Protein AF-A0A158PSV0-F1 (afdb_monomer_lite)

Sequence (175 aa):
MRLFIMTIGEFTIFYRSLNTCEERMMQMIGKFLFTIFELFISIMQFNLLIAMMTRTYETISRTSTEWKRQWAQVILFLELSLKPKERLIAMLKYSRPIGTDKTKRSFVVARKNTSETMSQTEKQLLEQQERDLREEKRALLKRRLKDFAHTPDGRRPMTSYLSTPSRNINGEKNE

pLDDT: mean 74.97, std 15.74, range [34.25, 95.81]

Structure (mmCIF, N/CA/C/O backbone):
data_AF-A0A158PSV0-F1
#
_entry.id   AF-A0A158PSV0-F1
#
loop_
_atom_site.group_PDB
_atom_site.id
_atom_site.type_symbol
_atom_site.label_atom_id
_atom_site.label_alt_id
_atom_site.label_comp_id
_atom_site.label_asym_id
_atom_site.label_entity_id
_atom_site.label_seq_id
_atom_site.pdbx_PDB_ins_code
_atom_site.Cartn_x
_atom_site.Cartn_y
_atom_site.Cartn_z
_atom_site.occupancy
_atom_site.B_iso_or_equiv
_atom_site.auth_seq_id
_atom_site.auth_comp_id
_atom_site.auth_asym_id
_atom_site.auth_atom_id
_atom_site.pdbx_PDB_model_num
ATOM 1 N N . MET A 1 1 ? 6.761 10.137 -32.213 1.00 56.47 1 MET A N 1
ATOM 2 C CA . MET A 1 1 ? 5.989 8.881 -32.361 1.00 56.47 1 MET A CA 1
ATOM 3 C C . MET A 1 1 ? 6.796 7.726 -32.947 1.00 56.47 1 MET A C 1
ATOM 5 O O . MET A 1 1 ? 6.820 6.680 -32.317 1.00 56.47 1 MET A O 1
ATOM 9 N N . ARG A 1 2 ? 7.499 7.882 -34.085 1.00 62.81 2 ARG A N 1
ATOM 10 C CA . ARG A 1 2 ? 8.260 6.769 -34.699 1.00 62.81 2 ARG A CA 1
ATOM 11 C C . ARG A 1 2 ? 9.357 6.173 -33.807 1.00 62.81 2 ARG A C 1
ATOM 13 O O . ARG A 1 2 ? 9.476 4.961 -33.768 1.00 62.81 2 ARG A O 1
ATOM 20 N N . LEU A 1 3 ? 10.087 6.998 -33.050 1.00 66.06 3 LEU A N 1
ATOM 21 C CA . LEU A 1 3 ? 11.134 6.517 -32.135 1.00 66.06 3 LEU A CA 1
ATOM 22 C C . LEU A 1 3 ? 10.576 5.642 -31.004 1.00 66.06 3 LEU A C 1
ATOM 24 O O . LEU A 1 3 ? 11.133 4.595 -30.731 1.00 66.06 3 LEU A O 1
ATOM 28 N N . PHE A 1 4 ? 9.439 6.019 -30.417 1.00 69.00 4 PHE A N 1
ATOM 29 C CA . PHE A 1 4 ? 8.796 5.250 -29.345 1.00 69.00 4 PHE A CA 1
ATOM 30 C C . PHE A 1 4 ? 8.273 3.884 -29.825 1.00 69.00 4 PHE A C 1
ATOM 32 O O . PHE A 1 4 ? 8.429 2.873 -29.149 1.00 69.00 4 PHE A O 1
ATOM 39 N N . ILE A 1 5 ? 7.682 3.850 -31.023 1.00 69.50 5 ILE A N 1
ATOM 40 C CA . ILE A 1 5 ? 7.196 2.614 -31.659 1.00 69.50 5 ILE A CA 1
ATOM 41 C C . ILE A 1 5 ? 8.376 1.719 -32.067 1.00 69.50 5 ILE A C 1
ATOM 43 O O . ILE A 1 5 ? 8.343 0.510 -31.847 1.00 69.50 5 ILE A O 1
ATOM 47 N N . MET A 1 6 ? 9.453 2.321 -32.585 1.00 69.81 6 MET A N 1
ATOM 48 C CA . MET A 1 6 ? 10.710 1.625 -32.854 1.00 69.81 6 MET A CA 1
ATOM 49 C C . MET A 1 6 ? 11.282 1.013 -31.572 1.00 69.81 6 MET A C 1
ATOM 51 O O . MET A 1 6 ? 11.774 -0.108 -31.633 1.00 69.81 6 MET A O 1
ATOM 55 N N . THR A 1 7 ? 11.127 1.689 -30.423 1.00 71.56 7 THR A N 1
ATOM 56 C CA . THR A 1 7 ? 11.669 1.225 -29.142 1.00 71.56 7 THR A CA 1
ATOM 57 C C . THR A 1 7 ? 10.886 0.126 -28.412 1.00 71.56 7 THR A C 1
ATOM 59 O O . THR A 1 7 ? 11.319 -0.332 -27.362 1.00 71.56 7 THR A O 1
ATOM 62 N N . ILE A 1 8 ? 9.707 -0.276 -28.897 1.00 71.31 8 ILE A N 1
ATOM 63 C CA . ILE A 1 8 ? 8.800 -1.177 -28.151 1.00 71.31 8 ILE A CA 1
ATOM 64 C C . ILE A 1 8 ? 8.554 -2.515 -28.866 1.00 71.31 8 ILE A C 1
ATOM 66 O O . ILE A 1 8 ? 8.125 -3.471 -28.224 1.00 71.31 8 ILE A O 1
ATOM 70 N N . GLY A 1 9 ? 8.871 -2.640 -30.160 1.00 64.62 9 GLY A N 1
ATOM 71 C CA . GLY A 1 9 ? 8.639 -3.910 -30.869 1.00 64.62 9 GLY A CA 1
ATOM 72 C C . GLY A 1 9 ? 9.215 -4.058 -32.279 1.00 64.62 9 GLY A C 1
ATOM 73 O O . GLY A 1 9 ? 9.324 -5.179 -32.760 1.00 64.62 9 GLY A O 1
ATOM 74 N N . GLU A 1 10 ? 9.646 -2.975 -32.933 1.00 70.69 10 GLU A N 1
ATOM 75 C CA . GLU A 1 10 ? 10.093 -2.992 -34.344 1.00 70.69 10 GLU A CA 1
ATOM 76 C C . GLU A 1 10 ? 11.628 -2.971 -34.513 1.00 70.69 10 GLU A C 1
ATOM 78 O O . GLU A 1 10 ? 12.168 -2.747 -35.601 1.00 70.69 10 GLU A O 1
ATOM 83 N N . PHE A 1 11 ? 12.375 -3.218 -33.436 1.00 65.88 11 PHE A N 1
ATOM 84 C CA . PHE A 1 11 ? 13.838 -3.157 -33.440 1.00 65.88 11 PHE A CA 1
ATOM 85 C C . PHE A 1 11 ? 14.501 -4.170 -34.371 1.00 65.88 11 PHE A C 1
ATOM 87 O O . PHE A 1 11 ? 15.505 -3.867 -35.015 1.00 65.88 11 PHE A O 1
ATOM 94 N N . THR A 1 12 ? 13.942 -5.376 -34.467 1.00 66.31 12 THR A N 1
ATOM 95 C CA . THR A 1 12 ? 14.504 -6.447 -35.298 1.00 66.31 12 THR A CA 1
ATOM 96 C C . THR A 1 12 ? 14.428 -6.107 -36.786 1.00 66.31 12 THR A C 1
ATOM 98 O O . THR A 1 12 ? 15.314 -6.489 -37.547 1.00 66.31 12 THR A O 1
ATOM 101 N N . ILE A 1 13 ? 13.404 -5.361 -37.206 1.00 69.81 13 ILE A N 1
ATOM 102 C CA . ILE A 1 13 ? 13.206 -4.959 -38.601 1.00 69.81 13 ILE A CA 1
ATOM 103 C C . ILE A 1 13 ? 14.147 -3.807 -38.962 1.00 69.81 13 ILE A C 1
ATOM 105 O O . ILE A 1 13 ? 14.813 -3.871 -39.992 1.00 69.81 13 ILE A O 1
ATOM 109 N N . PHE A 1 14 ? 14.312 -2.818 -38.079 1.00 69.81 14 PHE A N 1
ATOM 110 C CA . PHE A 1 14 ? 15.291 -1.746 -38.283 1.00 69.81 14 PHE A CA 1
ATOM 111 C C . PHE A 1 14 ? 16.737 -2.265 -38.275 1.00 69.81 14 PHE A C 1
ATOM 113 O O . PHE A 1 14 ? 17.534 -1.886 -39.132 1.00 69.81 14 PHE A O 1
ATOM 120 N N . TYR A 1 15 ? 17.064 -3.197 -37.373 1.00 70.12 15 TYR A N 1
ATOM 121 C CA . TYR A 1 15 ? 18.371 -3.856 -37.343 1.00 70.12 15 TYR A CA 1
ATOM 122 C C . TYR A 1 15 ? 18.654 -4.622 -38.639 1.00 70.12 15 TYR A C 1
ATOM 124 O O . TYR A 1 15 ? 19.758 -4.534 -39.170 1.00 70.12 15 TYR A O 1
ATOM 132 N N . ARG A 1 16 ? 17.659 -5.339 -39.182 1.00 70.06 16 ARG A N 1
ATOM 133 C CA . ARG A 1 16 ? 17.782 -6.017 -40.482 1.00 70.06 16 ARG A CA 1
ATOM 134 C C . ARG A 1 16 ? 18.027 -5.016 -41.606 1.00 70.06 16 ARG A C 1
ATOM 136 O O . ARG A 1 16 ? 18.992 -5.200 -42.333 1.00 70.06 16 ARG A O 1
ATOM 143 N N . SER A 1 17 ? 17.254 -3.933 -41.677 1.00 71.06 17 SER A N 1
ATOM 144 C CA . SER A 1 17 ? 17.422 -2.885 -42.693 1.00 71.06 17 SER A CA 1
ATOM 145 C C . SER A 1 17 ? 18.786 -2.187 -42.626 1.00 71.06 17 SER A C 1
ATOM 147 O O . SER A 1 17 ? 19.379 -1.919 -43.664 1.00 71.06 17 SER A O 1
ATOM 149 N N . LEU A 1 18 ? 19.331 -1.948 -41.425 1.00 69.31 18 LEU A N 1
ATOM 150 C CA . LEU A 1 18 ? 20.691 -1.418 -41.245 1.00 69.31 18 LEU A CA 1
ATOM 151 C C . LEU A 1 18 ? 21.785 -2.437 -41.604 1.00 69.31 18 LEU A C 1
ATOM 153 O O . LEU A 1 18 ? 22.883 -2.056 -42.003 1.00 69.31 18 LEU A O 1
ATOM 157 N N . ASN A 1 19 ? 21.501 -3.732 -41.450 1.00 68.19 19 ASN A N 1
ATOM 158 C CA . ASN A 1 19 ? 22.422 -4.826 -41.754 1.00 68.19 19 ASN A CA 1
ATOM 159 C C . ASN A 1 19 ? 22.414 -5.221 -43.245 1.00 68.19 19 ASN A C 1
ATOM 161 O O . ASN A 1 19 ? 23.285 -5.982 -43.657 1.00 68.19 19 ASN A O 1
ATOM 165 N N . THR A 1 20 ? 21.448 -4.729 -44.031 1.00 71.25 20 THR A N 1
ATOM 166 C CA . THR A 1 20 ? 21.346 -4.925 -45.491 1.00 71.25 20 THR A CA 1
ATOM 167 C C . THR A 1 20 ? 22.129 -3.872 -46.291 1.00 71.25 20 THR A C 1
ATOM 169 O O . THR A 1 20 ? 22.319 -4.050 -47.489 1.00 71.25 20 THR A O 1
ATOM 172 N N . CYS A 1 21 ? 22.625 -2.800 -45.660 1.00 63.53 21 CYS A N 1
ATOM 173 C CA . CYS A 1 21 ? 23.495 -1.828 -46.327 1.00 63.53 21 CYS A CA 1
ATOM 174 C C . CYS A 1 21 ? 24.858 -2.450 -46.687 1.00 63.53 21 CYS A C 1
ATOM 176 O O . CYS A 1 21 ? 25.507 -3.069 -45.847 1.00 63.53 21 CYS A O 1
ATOM 178 N N . GLU A 1 22 ? 25.287 -2.248 -47.933 1.00 62.75 22 GLU A N 1
ATOM 179 C CA . GLU A 1 22 ? 26.440 -2.904 -48.572 1.00 62.75 22 GLU A CA 1
ATOM 180 C C . GLU A 1 22 ? 27.807 -2.423 -48.035 1.00 62.75 22 GLU A C 1
ATOM 182 O O . GLU A 1 22 ? 28.789 -3.165 -48.035 1.00 62.75 22 GLU A O 1
ATOM 187 N N . GLU A 1 23 ? 27.863 -1.210 -47.476 1.00 71.06 23 GLU A N 1
ATOM 188 C CA . GLU A 1 23 ? 29.080 -0.621 -46.907 1.00 71.06 23 GLU A CA 1
ATOM 189 C C . GLU A 1 23 ? 29.358 -1.103 -45.471 1.00 71.06 23 GLU A C 1
ATOM 191 O O . GLU A 1 23 ? 28.721 -0.678 -44.497 1.00 71.06 23 GLU A O 1
ATOM 196 N N . ARG A 1 24 ? 30.391 -1.945 -45.315 1.00 70.00 24 ARG A N 1
ATOM 197 C CA . ARG A 1 24 ? 30.806 -2.563 -44.035 1.00 70.00 24 ARG A CA 1
ATOM 198 C C . ARG A 1 24 ? 31.097 -1.537 -42.927 1.00 70.00 24 ARG A C 1
ATOM 200 O O . ARG A 1 24 ? 30.846 -1.811 -41.753 1.00 70.00 24 ARG A O 1
ATOM 207 N N . MET A 1 25 ? 31.589 -0.347 -43.280 1.00 72.25 25 MET A N 1
ATOM 208 C CA . MET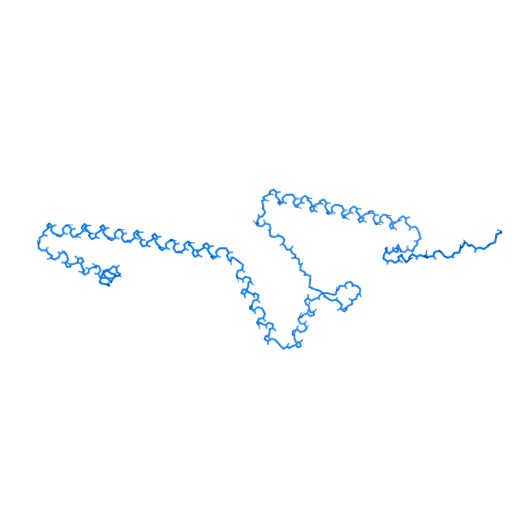 A 1 25 ? 31.880 0.727 -42.317 1.00 72.25 25 MET A CA 1
ATOM 209 C C . MET A 1 25 ? 30.601 1.360 -41.749 1.00 72.25 25 MET A C 1
ATOM 211 O O . MET A 1 25 ? 30.492 1.560 -40.539 1.00 72.25 25 MET A O 1
ATOM 215 N N . MET A 1 26 ? 29.598 1.611 -42.596 1.00 73.00 26 MET A N 1
ATOM 216 C CA . MET A 1 26 ? 28.311 2.187 -42.186 1.00 73.00 26 MET A CA 1
ATOM 217 C C . MET A 1 26 ? 27.520 1.215 -41.300 1.00 73.00 26 MET A C 1
ATOM 219 O O . MET A 1 26 ? 26.922 1.617 -40.301 1.00 73.00 26 MET A O 1
ATOM 223 N N . GLN A 1 27 ? 27.586 -0.078 -41.615 1.00 78.31 27 GLN A N 1
ATOM 224 C CA . GLN A 1 27 ? 26.957 -1.143 -40.839 1.00 78.31 27 GLN A CA 1
ATOM 225 C C . GLN A 1 27 ? 27.526 -1.253 -39.412 1.00 78.31 27 GLN A C 1
ATOM 227 O O . GLN A 1 27 ? 26.766 -1.398 -38.450 1.00 78.31 27 GLN A O 1
ATOM 232 N N . MET A 1 28 ? 28.853 -1.165 -39.244 1.00 79.56 28 MET A N 1
ATOM 233 C CA . MET A 1 28 ? 29.483 -1.212 -37.917 1.00 79.56 28 MET A CA 1
ATOM 234 C C . MET A 1 28 ? 29.125 0.008 -37.061 1.00 79.56 28 MET A C 1
ATOM 236 O O . MET A 1 28 ? 28.778 -0.148 -35.889 1.00 79.56 28 MET A O 1
ATOM 240 N N . ILE A 1 29 ? 29.144 1.206 -37.651 1.00 84.19 29 ILE A N 1
ATOM 241 C CA . ILE A 1 29 ? 28.768 2.449 -36.962 1.00 84.19 29 ILE A CA 1
ATOM 242 C C . ILE A 1 29 ? 27.295 2.402 -36.534 1.00 84.19 29 ILE A C 1
ATOM 244 O O . ILE A 1 29 ? 26.975 2.733 -35.392 1.00 84.19 29 ILE A O 1
ATOM 248 N N . GLY A 1 30 ? 26.403 1.921 -37.408 1.00 80.81 30 GLY A N 1
ATOM 249 C CA . GLY A 1 30 ? 24.980 1.763 -37.100 1.00 80.81 30 GLY A CA 1
ATOM 250 C C . GLY A 1 30 ? 24.726 0.803 -35.936 1.00 80.81 30 GLY A C 1
ATOM 251 O O . GLY A 1 30 ? 23.965 1.129 -35.029 1.00 80.81 30 GLY A O 1
ATOM 252 N N . LYS A 1 31 ? 25.418 -0.344 -35.901 1.00 81.00 31 LYS A N 1
ATOM 253 C CA . LYS A 1 31 ? 25.341 -1.307 -34.786 1.00 81.00 31 LYS A CA 1
ATOM 254 C C . LYS A 1 31 ? 25.806 -0.704 -33.461 1.00 81.00 31 LYS A C 1
ATOM 256 O O . LYS A 1 31 ? 25.165 -0.927 -32.433 1.00 81.00 31 LYS A O 1
ATOM 261 N N . PHE A 1 32 ? 26.893 0.063 -33.482 1.00 85.44 32 PHE A N 1
ATOM 262 C CA . PHE A 1 32 ? 27.435 0.699 -32.284 1.00 85.44 32 PHE A CA 1
ATOM 263 C C . PHE A 1 32 ? 26.499 1.786 -31.738 1.00 85.44 32 PHE A C 1
ATOM 265 O O . PHE A 1 32 ? 26.124 1.741 -30.567 1.00 85.44 32 PHE A O 1
ATOM 272 N N . LEU A 1 33 ? 26.056 2.711 -32.598 1.00 84.62 33 LEU A N 1
ATOM 273 C CA . LEU A 1 33 ? 25.130 3.785 -32.225 1.00 84.62 33 LEU A CA 1
ATOM 274 C C . LEU A 1 33 ? 23.785 3.243 -31.734 1.00 84.62 33 LEU A C 1
ATOM 276 O O . LEU A 1 33 ? 23.222 3.762 -30.774 1.00 84.62 33 LEU A O 1
ATOM 280 N N . PHE A 1 34 ? 23.292 2.174 -32.356 1.00 81.69 34 PHE A N 1
ATOM 281 C CA . PHE A 1 34 ? 22.066 1.513 -31.930 1.00 81.69 34 PHE A CA 1
ATOM 282 C C . PHE A 1 34 ? 22.210 0.878 -30.541 1.00 81.69 34 PHE A C 1
ATOM 284 O O . PHE A 1 34 ? 21.356 1.071 -29.682 1.00 81.69 34 PHE A O 1
ATOM 291 N N . THR A 1 35 ? 23.317 0.174 -30.294 1.00 84.00 35 THR A N 1
ATOM 292 C CA . THR A 1 35 ? 23.561 -0.505 -29.012 1.00 84.00 35 THR A CA 1
ATOM 293 C C . THR A 1 35 ? 23.717 0.490 -27.866 1.00 84.00 35 THR A C 1
ATOM 295 O O . THR A 1 35 ? 23.153 0.290 -26.793 1.00 84.00 35 THR A O 1
ATOM 298 N N . ILE A 1 36 ? 24.455 1.583 -28.086 1.00 89.94 36 ILE A N 1
ATOM 299 C CA . ILE A 1 36 ? 24.646 2.594 -27.045 1.00 89.94 36 ILE A CA 1
ATOM 300 C C . ILE A 1 36 ? 23.342 3.350 -26.769 1.00 89.94 36 ILE A C 1
ATOM 302 O O . ILE A 1 36 ? 22.986 3.538 -25.612 1.00 89.94 36 ILE A O 1
ATOM 306 N N . PHE A 1 37 ? 22.579 3.702 -27.807 1.00 85.44 37 PHE A N 1
ATOM 307 C CA . PHE A 1 37 ? 21.276 4.351 -27.664 1.00 85.44 37 PHE A CA 1
ATOM 308 C C . PHE A 1 37 ? 20.280 3.488 -26.878 1.00 85.44 37 PHE A C 1
ATOM 310 O O . PHE A 1 37 ? 19.640 3.988 -25.953 1.00 85.44 37 PHE A O 1
ATOM 317 N N . GLU A 1 38 ? 20.204 2.192 -27.183 1.00 83.44 38 GLU A N 1
ATOM 318 C CA . GLU A 1 38 ? 19.334 1.246 -26.475 1.00 83.44 38 GLU A CA 1
ATOM 319 C C . GLU A 1 38 ? 19.725 1.093 -24.996 1.00 83.44 38 GLU A C 1
ATOM 321 O O . GLU A 1 38 ? 18.881 1.089 -24.093 1.00 83.44 38 GLU A O 1
ATOM 326 N N . LEU A 1 39 ? 21.029 1.055 -24.722 1.00 88.25 39 LEU A N 1
ATOM 327 C CA . LEU A 1 39 ? 21.553 1.005 -23.362 1.00 88.25 39 LEU A CA 1
ATOM 328 C C . LEU A 1 39 ? 21.219 2.286 -22.573 1.00 88.25 39 LEU A C 1
ATOM 330 O O . LEU A 1 39 ? 20.772 2.206 -21.431 1.00 88.25 39 LEU A O 1
ATOM 334 N N . PHE A 1 40 ? 21.358 3.468 -23.179 1.00 88.44 40 PHE A N 1
ATOM 335 C CA . PHE A 1 40 ? 20.988 4.733 -22.534 1.00 88.44 40 PHE A CA 1
ATOM 336 C C . PHE A 1 40 ? 19.482 4.833 -22.248 1.00 88.44 40 PHE A C 1
ATOM 338 O O . PHE A 1 40 ? 19.095 5.259 -21.156 1.00 88.44 40 PHE A O 1
ATOM 345 N N . ILE A 1 41 ? 18.629 4.422 -23.193 1.00 87.56 41 ILE A N 1
ATOM 346 C CA . ILE A 1 41 ? 17.171 4.449 -23.013 1.00 87.56 41 ILE A CA 1
ATOM 347 C C . ILE A 1 41 ? 16.737 3.509 -21.897 1.00 87.56 41 ILE A C 1
ATOM 349 O O . ILE A 1 41 ? 15.977 3.923 -21.022 1.00 87.56 41 ILE A O 1
ATOM 353 N N . SER A 1 42 ? 17.222 2.267 -21.900 1.00 87.81 42 SER A N 1
ATOM 354 C CA . SER A 1 42 ? 16.844 1.282 -20.884 1.00 87.81 42 SER A CA 1
ATOM 355 C C . SER A 1 42 ? 17.235 1.743 -19.476 1.00 87.81 42 SER A C 1
ATOM 357 O O . SER A 1 42 ? 16.388 1.738 -18.581 1.00 87.81 42 SER A O 1
ATOM 359 N N . ILE A 1 43 ? 18.458 2.249 -19.281 1.00 91.62 43 ILE A N 1
ATOM 360 C CA . ILE A 1 43 ? 18.912 2.790 -17.988 1.00 91.62 43 ILE A CA 1
ATOM 361 C C . ILE A 1 43 ? 18.032 3.965 -17.536 1.00 91.62 43 ILE A C 1
ATOM 363 O O . ILE A 1 43 ? 17.590 4.007 -16.386 1.00 91.62 43 ILE A O 1
ATOM 367 N N . MET A 1 44 ? 17.732 4.910 -18.432 1.00 89.56 44 MET A N 1
ATOM 368 C CA . MET A 1 44 ? 16.883 6.061 -18.110 1.00 89.56 44 MET A CA 1
ATOM 369 C C . MET A 1 44 ? 15.450 5.638 -17.751 1.00 89.56 44 MET A C 1
ATOM 371 O O . MET A 1 44 ? 14.874 6.159 -16.794 1.00 89.56 44 MET A O 1
ATOM 375 N N . GLN A 1 45 ? 14.890 4.667 -18.474 1.00 89.19 45 GLN A N 1
ATOM 376 C CA . GLN A 1 45 ? 13.544 4.151 -18.236 1.00 89.19 45 GLN A CA 1
ATOM 377 C C . GLN A 1 45 ? 13.443 3.448 -16.876 1.00 89.19 45 GLN A C 1
ATOM 379 O O . GLN A 1 45 ? 12.498 3.703 -16.126 1.00 89.19 45 GLN A O 1
ATOM 384 N N . PHE A 1 46 ? 14.427 2.615 -16.515 1.00 90.44 46 PHE A N 1
ATOM 385 C CA . PHE A 1 46 ? 14.471 1.979 -15.196 1.00 90.44 46 PHE A CA 1
ATOM 386 C C . PHE A 1 46 ? 14.603 3.006 -14.069 1.00 90.44 46 PHE A C 1
ATOM 388 O O . PHE A 1 46 ? 13.888 2.901 -13.073 1.00 90.44 46 PHE A O 1
ATOM 395 N N . ASN A 1 47 ? 15.438 4.036 -14.239 1.00 91.69 47 ASN A N 1
ATOM 396 C CA . ASN A 1 47 ? 15.607 5.093 -13.237 1.00 91.69 47 ASN A CA 1
ATOM 397 C C . ASN A 1 47 ? 14.293 5.839 -12.956 1.00 91.69 47 ASN A C 1
ATOM 399 O O . ASN A 1 47 ? 13.965 6.105 -11.798 1.00 91.69 47 ASN A O 1
ATOM 403 N N . LEU A 1 48 ? 13.508 6.131 -13.995 1.00 88.94 48 LEU A N 1
ATOM 404 C CA . LEU A 1 48 ? 12.212 6.799 -13.848 1.00 88.94 48 LEU A CA 1
ATOM 405 C C . LEU A 1 48 ? 11.133 5.871 -13.274 1.00 88.94 48 LEU A C 1
ATOM 407 O O . LEU A 1 48 ? 10.348 6.296 -12.423 1.00 88.94 48 LEU A O 1
ATOM 411 N N . LEU A 1 49 ? 11.111 4.601 -13.687 1.00 91.38 49 LEU A N 1
ATOM 412 C CA . LEU A 1 49 ? 10.157 3.615 -13.181 1.00 91.38 49 LEU A CA 1
ATOM 413 C C . LEU A 1 49 ? 10.386 3.342 -11.692 1.00 91.38 49 LEU A C 1
ATOM 415 O O . LEU A 1 49 ? 9.438 3.391 -10.909 1.00 91.38 49 LEU A O 1
ATOM 419 N N . ILE A 1 50 ? 11.638 3.124 -11.282 1.00 92.12 50 ILE A N 1
ATOM 420 C CA . ILE A 1 50 ? 11.994 2.917 -9.874 1.00 92.12 50 ILE A CA 1
ATOM 421 C C . ILE A 1 50 ? 11.680 4.173 -9.061 1.00 92.12 50 ILE A C 1
ATOM 423 O O . ILE A 1 50 ? 11.155 4.046 -7.957 1.00 92.12 50 ILE A O 1
ATOM 427 N N . ALA A 1 51 ? 11.925 5.376 -9.591 1.00 92.56 51 ALA A N 1
ATOM 428 C CA . ALA A 1 51 ? 11.585 6.620 -8.902 1.00 92.56 51 ALA A CA 1
ATOM 429 C C . ALA A 1 51 ? 10.073 6.745 -8.649 1.00 92.56 51 ALA A C 1
ATOM 431 O O . ALA A 1 51 ? 9.661 7.019 -7.520 1.00 92.56 51 ALA A O 1
ATOM 432 N N . MET A 1 52 ? 9.236 6.499 -9.662 1.00 91.44 52 MET A N 1
ATOM 433 C CA . MET A 1 52 ? 7.777 6.549 -9.513 1.00 91.44 52 MET A CA 1
ATOM 434 C C . MET A 1 52 ? 7.276 5.459 -8.559 1.00 91.44 52 MET A C 1
ATOM 436 O O . MET A 1 52 ? 6.532 5.757 -7.625 1.00 91.44 52 MET A O 1
ATOM 440 N N . MET A 1 53 ? 7.742 4.222 -8.737 1.00 91.69 53 MET A N 1
ATOM 441 C CA . MET A 1 53 ? 7.376 3.093 -7.882 1.00 91.69 53 MET A CA 1
ATOM 442 C C . MET A 1 53 ? 7.789 3.336 -6.428 1.00 91.69 53 MET A C 1
ATOM 444 O O . MET A 1 53 ? 6.959 3.187 -5.536 1.00 91.69 53 MET A O 1
ATOM 448 N N . THR A 1 54 ? 9.016 3.802 -6.177 1.00 88.56 54 THR A N 1
ATOM 449 C CA . THR A 1 54 ? 9.511 4.138 -4.829 1.00 88.56 54 THR A CA 1
ATOM 450 C C . THR A 1 54 ? 8.673 5.239 -4.184 1.00 88.56 54 THR A C 1
ATOM 452 O O . THR A 1 54 ? 8.261 5.099 -3.036 1.00 88.56 54 THR A O 1
ATOM 455 N N . ARG A 1 55 ? 8.328 6.305 -4.921 1.00 86.81 55 ARG A N 1
ATOM 456 C CA . ARG A 1 55 ? 7.446 7.371 -4.409 1.00 86.81 55 ARG A CA 1
ATOM 457 C C . ARG A 1 55 ? 6.047 6.856 -4.067 1.00 86.81 55 ARG A C 1
ATOM 459 O O . ARG A 1 55 ? 5.510 7.195 -3.009 1.00 86.81 55 ARG A O 1
ATOM 466 N N . THR A 1 56 ? 5.456 6.016 -4.918 1.00 88.06 56 THR A N 1
ATOM 467 C CA . THR A 1 56 ? 4.163 5.383 -4.610 1.00 88.06 56 THR A CA 1
ATOM 468 C C . THR A 1 56 ? 4.272 4.407 -3.441 1.00 88.06 56 THR A C 1
ATOM 470 O O . THR A 1 56 ? 3.377 4.370 -2.604 1.00 88.06 56 THR A O 1
ATOM 473 N N . TYR A 1 57 ? 5.394 3.697 -3.302 1.00 84.38 57 TYR A N 1
ATOM 474 C CA . TYR A 1 57 ? 5.643 2.771 -2.203 1.00 84.38 57 TYR A CA 1
ATOM 475 C C . TYR A 1 57 ? 5.777 3.494 -0.862 1.00 84.38 57 TYR A C 1
ATOM 477 O O . TYR A 1 57 ? 5.146 3.091 0.107 1.00 84.38 57 TYR A O 1
ATOM 485 N N . GLU A 1 58 ? 6.530 4.595 -0.795 1.00 79.88 58 GLU A N 1
ATOM 486 C CA . GLU A 1 58 ? 6.603 5.441 0.404 1.00 79.88 58 GLU A CA 1
ATOM 487 C C . GLU A 1 58 ? 5.232 6.011 0.792 1.00 79.88 58 GLU A C 1
ATOM 489 O O . GLU A 1 58 ? 4.902 6.120 1.972 1.00 79.88 58 GLU A O 1
ATOM 494 N N . THR A 1 59 ? 4.411 6.359 -0.199 1.00 79.00 59 THR A N 1
ATOM 495 C CA . THR A 1 59 ? 3.045 6.851 0.030 1.00 79.00 59 THR A CA 1
ATOM 496 C C . THR A 1 59 ? 2.136 5.743 0.579 1.00 79.00 59 THR A C 1
ATOM 498 O O . THR A 1 59 ? 1.389 5.961 1.537 1.00 79.00 59 THR A O 1
ATOM 501 N N . ILE A 1 60 ? 2.232 4.532 0.023 1.00 77.69 60 ILE A N 1
ATOM 502 C CA . ILE A 1 60 ? 1.468 3.352 0.456 1.00 77.69 60 ILE A CA 1
ATOM 503 C C . ILE A 1 60 ? 1.930 2.860 1.837 1.00 77.69 60 ILE A C 1
ATOM 505 O O . ILE A 1 60 ? 1.111 2.512 2.684 1.00 77.69 60 ILE A O 1
ATOM 509 N N . SER A 1 61 ? 3.231 2.874 2.123 1.00 71.94 61 SER A N 1
ATOM 510 C CA . SER A 1 61 ? 3.763 2.416 3.412 1.00 71.94 61 SER A CA 1
ATOM 511 C C . SER A 1 61 ? 3.363 3.343 4.564 1.00 71.94 61 SER A C 1
ATOM 513 O O . SER A 1 61 ? 3.007 2.870 5.647 1.00 71.94 61 SER A O 1
ATOM 515 N N . ARG A 1 62 ? 3.306 4.660 4.321 1.00 68.81 62 ARG A N 1
ATOM 516 C CA . ARG A 1 62 ? 2.759 5.641 5.276 1.00 68.81 62 ARG A CA 1
ATOM 517 C C . ARG A 1 62 ? 1.273 5.421 5.570 1.00 68.81 62 ARG A C 1
ATOM 519 O O . ARG A 1 62 ? 0.817 5.753 6.659 1.00 68.81 62 ARG A O 1
ATOM 526 N N . THR A 1 63 ? 0.528 4.835 4.636 1.00 75.50 63 THR A N 1
ATOM 527 C CA . THR A 1 63 ? -0.919 4.578 4.736 1.00 75.50 63 THR A CA 1
ATOM 528 C C . THR A 1 63 ? -1.247 3.140 5.161 1.00 75.50 63 THR A C 1
ATOM 530 O O . THR A 1 63 ? -2.342 2.638 4.918 1.00 75.50 63 THR A O 1
ATOM 533 N N . S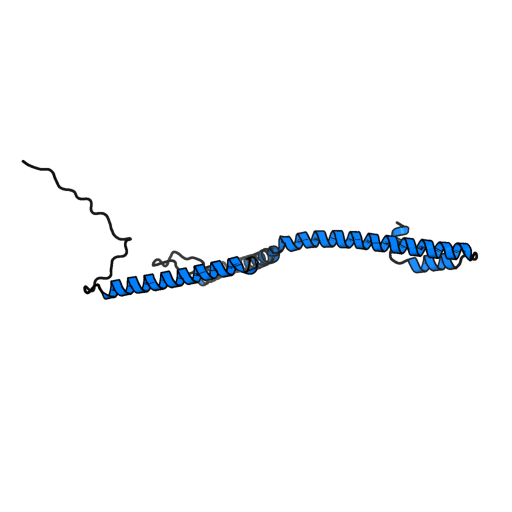ER A 1 64 ? -0.340 2.478 5.887 1.00 66.19 64 SER A N 1
ATOM 534 C CA . SER A 1 64 ? -0.486 1.096 6.387 1.00 66.19 64 SER A CA 1
ATOM 535 C C . SER A 1 64 ? -1.731 0.808 7.249 1.00 66.19 64 SER A C 1
ATOM 537 O O . SER A 1 64 ? -1.965 -0.341 7.619 1.00 66.19 64 SER A O 1
ATOM 539 N N . THR A 1 65 ? -2.556 1.805 7.582 1.00 75.75 65 THR A N 1
ATOM 540 C CA . THR A 1 65 ? -3.825 1.649 8.313 1.00 75.75 65 THR A CA 1
ATOM 541 C C . THR A 1 65 ? -5.069 1.641 7.418 1.00 75.75 65 THR A C 1
ATOM 543 O O . THR A 1 65 ? -6.168 1.391 7.916 1.00 75.75 65 THR A O 1
ATOM 546 N N . GLU A 1 66 ? -4.925 1.831 6.105 1.00 85.38 66 GLU A N 1
ATOM 547 C CA . GLU A 1 66 ? -6.037 1.840 5.145 1.00 85.38 66 GLU A CA 1
ATOM 548 C C . GLU A 1 66 ? -6.807 0.515 5.104 1.00 85.38 66 GLU A C 1
ATOM 550 O O . GLU A 1 66 ? -8.034 0.511 5.009 1.00 85.38 66 GLU A O 1
ATOM 555 N N . TRP A 1 67 ? -6.122 -0.615 5.297 1.00 84.81 67 TRP A N 1
ATOM 556 C CA . TRP A 1 67 ? -6.787 -1.917 5.388 1.00 84.81 67 TRP A CA 1
ATOM 557 C C . TRP A 1 67 ? -7.768 -1.982 6.567 1.00 84.81 67 TRP A C 1
ATOM 559 O O . TRP A 1 67 ? -8.833 -2.581 6.444 1.00 84.81 67 TRP A O 1
ATOM 569 N N . LYS A 1 68 ? -7.464 -1.323 7.699 1.00 88.12 68 LYS A N 1
ATOM 570 C CA . LYS A 1 68 ? -8.380 -1.253 8.852 1.00 88.12 68 LYS A CA 1
ATOM 571 C C . LYS A 1 68 ? -9.600 -0.405 8.519 1.00 88.12 68 LYS A C 1
ATOM 573 O O . LYS A 1 68 ? -10.705 -0.755 8.923 1.00 88.12 68 LYS A O 1
ATOM 578 N N . ARG A 1 69 ? -9.404 0.687 7.771 1.00 89.50 69 ARG A N 1
ATOM 579 C CA . ARG A 1 69 ? -10.494 1.546 7.291 1.00 89.50 69 ARG A CA 1
ATOM 580 C C . ARG A 1 69 ? -11.425 0.768 6.366 1.00 89.50 69 ARG A C 1
ATOM 582 O O . ARG A 1 69 ? -12.630 0.769 6.594 1.00 89.50 69 ARG A O 1
ATOM 589 N N . GLN A 1 70 ? -10.870 0.055 5.388 1.00 93.62 70 GLN A N 1
ATOM 590 C CA . GLN A 1 70 ? -11.640 -0.792 4.474 1.00 93.62 70 GLN A CA 1
ATOM 591 C C . GLN A 1 70 ? -12.381 -1.903 5.225 1.00 93.62 70 GLN A C 1
ATOM 593 O O . GLN A 1 70 ? -13.567 -2.125 4.998 1.00 93.62 70 GLN A O 1
ATOM 598 N N . TRP A 1 71 ? -11.719 -2.559 6.179 1.00 94.31 71 TRP A N 1
ATOM 599 C CA . TRP A 1 71 ? -12.338 -3.611 6.980 1.00 94.31 71 TRP A CA 1
ATOM 600 C C . TRP A 1 71 ? -13.511 -3.087 7.820 1.00 94.31 71 TRP A C 1
ATOM 602 O O . TRP A 1 71 ? -14.587 -3.684 7.828 1.00 94.31 71 TRP A O 1
ATOM 612 N N . ALA A 1 72 ? -13.353 -1.920 8.451 1.00 93.69 72 ALA A N 1
ATOM 613 C CA . ALA A 1 72 ? -14.432 -1.262 9.182 1.00 93.69 72 ALA A CA 1
ATOM 614 C C . ALA A 1 72 ? -15.604 -0.858 8.268 1.00 93.69 72 ALA A C 1
ATOM 616 O O . ALA A 1 72 ? -16.760 -1.014 8.655 1.00 93.69 72 ALA A O 1
ATOM 617 N N . GLN A 1 73 ? -15.326 -0.383 7.049 1.00 95.06 73 GLN A N 1
ATOM 618 C CA . GLN A 1 73 ? -16.363 -0.048 6.066 1.00 95.06 73 GLN A CA 1
ATOM 619 C C . GLN A 1 73 ? -17.193 -1.270 5.664 1.00 95.06 73 GLN A C 1
ATOM 621 O O . GLN A 1 73 ? -18.418 -1.181 5.604 1.00 95.06 73 GLN A O 1
ATOM 626 N N . VAL A 1 74 ? -16.544 -2.414 5.430 1.00 95.81 74 VAL A N 1
ATOM 627 C CA . VAL A 1 74 ? -17.237 -3.664 5.089 1.00 95.81 74 VAL A CA 1
ATOM 628 C C . VAL A 1 74 ? -18.136 -4.124 6.238 1.00 95.81 74 VAL A C 1
ATOM 630 O O . VAL A 1 74 ? -19.291 -4.473 6.002 1.00 95.81 74 VAL A O 1
ATOM 633 N N . ILE A 1 75 ? -17.645 -4.074 7.481 1.00 92.38 75 ILE A N 1
ATOM 634 C CA . ILE A 1 75 ? -18.442 -4.426 8.667 1.00 92.38 75 ILE A CA 1
ATOM 635 C C . ILE A 1 75 ? -19.656 -3.504 8.794 1.00 92.38 75 ILE A C 1
ATOM 637 O O . ILE A 1 75 ? -20.770 -3.988 8.965 1.00 92.38 75 ILE A O 1
ATOM 641 N N . LEU A 1 76 ? -19.465 -2.190 8.649 1.00 92.56 76 LEU A N 1
ATOM 642 C CA . LEU A 1 76 ? -20.555 -1.220 8.740 1.00 92.56 76 LEU A CA 1
ATOM 643 C C . LEU A 1 76 ? -21.623 -1.453 7.663 1.00 92.56 76 LEU A C 1
ATOM 645 O O . LEU A 1 76 ? -22.818 -1.387 7.946 1.00 92.56 76 LEU A O 1
ATOM 649 N N . PHE A 1 77 ? -21.204 -1.749 6.432 1.00 94.56 77 PHE A N 1
ATOM 650 C CA . PHE A 1 77 ? -22.123 -2.069 5.343 1.00 94.56 77 PHE A CA 1
ATOM 651 C C . PHE A 1 77 ? -22.925 -3.346 5.637 1.00 94.56 77 PHE A C 1
ATOM 653 O O . PHE A 1 77 ? -24.141 -3.384 5.436 1.00 94.56 77 PHE A O 1
ATOM 660 N N . LEU A 1 78 ? -22.267 -4.365 6.194 1.00 92.31 78 LEU A N 1
ATOM 661 C C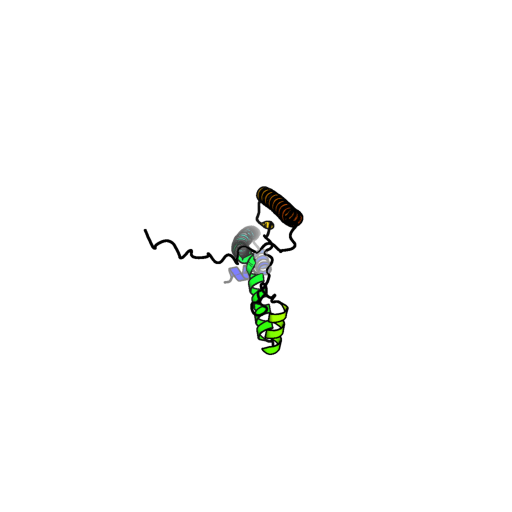A . LEU A 1 78 ? -22.914 -5.603 6.617 1.00 92.31 78 LEU A CA 1
ATOM 662 C C . LEU A 1 78 ? -23.907 -5.363 7.767 1.00 92.31 78 LEU A C 1
ATOM 664 O O . LEU A 1 78 ? -25.036 -5.845 7.706 1.00 92.31 78 LEU A O 1
ATOM 668 N N . GLU A 1 79 ? -23.553 -4.562 8.772 1.00 89.69 79 GLU A N 1
ATOM 669 C CA . GLU A 1 79 ? -24.461 -4.182 9.865 1.00 89.69 79 GLU A CA 1
ATOM 670 C C . GLU A 1 79 ? -25.677 -3.383 9.375 1.00 89.69 79 GLU A C 1
ATOM 672 O O . GLU A 1 79 ? -26.791 -3.540 9.899 1.00 89.69 79 GLU A O 1
ATOM 677 N N . LEU A 1 80 ? -25.485 -2.537 8.357 1.00 90.19 80 LEU A N 1
ATOM 678 C CA . LEU A 1 80 ? -26.561 -1.763 7.749 1.00 90.19 80 LEU A CA 1
ATOM 679 C C . LEU A 1 80 ? -27.549 -2.657 6.984 1.00 90.19 80 LEU A C 1
ATOM 681 O O . LEU A 1 80 ? -28.746 -2.375 7.005 1.00 90.19 80 LEU A O 1
ATOM 685 N N . SER A 1 81 ? -27.065 -3.745 6.376 1.00 91.44 81 SER A N 1
ATOM 686 C CA . SER A 1 81 ? -27.886 -4.703 5.621 1.00 91.44 81 SER A CA 1
ATOM 687 C C . SER A 1 81 ? -28.832 -5.556 6.488 1.00 91.44 81 SER A C 1
ATOM 689 O O . SER A 1 81 ? -29.800 -6.118 5.975 1.00 91.44 81 SER A O 1
ATOM 691 N N . LEU A 1 82 ? -28.602 -5.629 7.806 1.00 89.12 82 LEU A N 1
ATOM 692 C CA . LEU A 1 82 ? -29.440 -6.378 8.750 1.00 89.12 82 LEU A CA 1
ATOM 693 C C . LEU A 1 82 ? -30.708 -5.611 9.155 1.00 89.12 82 LEU A C 1
ATOM 695 O O . LEU A 1 82 ? -30.722 -4.379 9.254 1.00 89.12 82 LEU A O 1
ATOM 699 N N . LYS A 1 83 ? -31.770 -6.355 9.494 1.00 92.31 83 LYS A N 1
ATOM 700 C CA . LYS A 1 83 ? -33.026 -5.780 10.004 1.00 92.31 83 LYS A CA 1
ATOM 701 C C . LYS A 1 83 ? -32.795 -5.056 11.345 1.00 92.31 83 LYS A C 1
ATOM 703 O O . LYS A 1 83 ? -32.026 -5.547 12.176 1.00 92.31 83 LYS A O 1
ATOM 708 N N . PRO A 1 84 ? -33.526 -3.962 11.647 1.00 89.69 84 PRO A N 1
ATOM 709 C CA . PRO A 1 84 ? -33.328 -3.185 12.879 1.00 89.69 84 PRO A CA 1
ATOM 710 C C . PRO A 1 84 ? -33.420 -4.004 14.178 1.00 89.69 84 PRO A C 1
ATOM 712 O O . PRO A 1 84 ? -32.681 -3.752 15.128 1.00 89.69 84 PRO A O 1
ATOM 715 N N . LYS A 1 85 ? -34.297 -5.020 14.215 1.00 90.50 85 LYS A N 1
ATOM 716 C CA . LYS A 1 85 ? -34.465 -5.910 15.377 1.00 90.50 85 LYS A CA 1
ATOM 717 C C . LYS A 1 85 ? -33.233 -6.790 15.619 1.00 90.50 85 LYS A C 1
ATOM 719 O O . LYS A 1 85 ? -32.787 -6.921 16.753 1.00 90.50 85 LYS A O 1
ATOM 724 N N . GLU A 1 86 ? -32.664 -7.355 14.557 1.00 90.06 86 GLU A N 1
ATOM 725 C CA . GLU A 1 86 ? -31.463 -8.198 14.626 1.00 90.06 86 GLU A CA 1
ATOM 726 C C . GLU A 1 86 ? -30.229 -7.368 14.996 1.00 90.06 86 GLU A C 1
ATOM 728 O O . GLU A 1 86 ? -29.427 -7.794 15.828 1.00 90.06 86 GLU A O 1
ATOM 733 N N . ARG A 1 87 ? -30.136 -6.135 14.479 1.00 89.50 87 ARG A N 1
ATOM 734 C CA . ARG A 1 87 ? -29.089 -5.171 14.846 1.00 89.50 87 ARG A CA 1
ATOM 735 C C . ARG A 1 87 ? -29.099 -4.847 16.341 1.00 89.50 87 ARG A C 1
ATOM 737 O O . ARG A 1 87 ? -28.046 -4.839 16.974 1.00 89.50 87 ARG A O 1
ATOM 744 N N . LEU A 1 88 ? -30.281 -4.622 16.924 1.00 88.25 88 LEU A N 1
ATOM 745 C CA . LEU A 1 88 ? -30.420 -4.355 18.358 1.00 88.25 88 LEU A CA 1
ATOM 746 C C . LEU A 1 88 ? -29.961 -5.552 19.206 1.00 88.25 88 LEU A C 1
ATOM 748 O O . LEU A 1 88 ? -29.246 -5.373 20.191 1.00 88.25 88 LEU A O 1
ATOM 752 N N . ILE A 1 89 ? -30.337 -6.771 18.810 1.00 89.75 89 ILE A N 1
ATOM 753 C CA . ILE A 1 89 ? -29.927 -8.002 19.501 1.00 89.75 89 ILE A CA 1
ATOM 754 C C . ILE A 1 89 ? -28.405 -8.177 19.429 1.00 89.75 89 ILE A C 1
ATOM 756 O O . ILE A 1 89 ? -27.775 -8.465 20.448 1.00 89.75 89 ILE A O 1
ATOM 760 N N . ALA A 1 90 ? -27.804 -7.954 18.256 1.00 88.00 90 ALA A N 1
ATOM 761 C CA . ALA A 1 90 ? -26.355 -7.997 18.084 1.00 88.00 90 ALA A CA 1
ATOM 762 C C . ALA A 1 90 ? -25.653 -6.962 18.983 1.00 88.00 90 ALA A C 1
ATOM 764 O O . ALA A 1 90 ? -24.755 -7.321 19.742 1.00 88.00 90 ALA A O 1
ATOM 765 N N . MET A 1 91 ? -26.119 -5.710 19.001 1.00 87.38 91 MET A N 1
ATOM 766 C CA . MET A 1 91 ? -25.580 -4.661 19.876 1.00 87.38 91 MET A CA 1
ATOM 767 C C . MET A 1 91 ? -25.644 -5.057 21.360 1.00 87.38 91 MET A C 1
ATOM 769 O O . MET A 1 91 ? -24.653 -4.947 22.087 1.00 87.38 91 MET A O 1
ATOM 773 N N . LEU A 1 92 ? -26.791 -5.575 21.816 1.00 88.06 92 LEU A N 1
ATOM 774 C CA . LEU A 1 92 ? -26.969 -6.013 23.201 1.00 88.06 92 LEU A CA 1
ATOM 775 C C . LEU A 1 92 ? -26.054 -7.187 23.567 1.00 88.06 92 LEU A C 1
ATOM 777 O O . LEU A 1 92 ? -25.580 -7.225 24.703 1.00 88.06 92 LEU A O 1
ATOM 781 N N . LYS A 1 93 ? -25.774 -8.093 22.621 1.00 88.19 93 LYS A N 1
ATOM 782 C CA . LYS A 1 93 ? -24.866 -9.238 22.793 1.00 88.19 93 LYS A CA 1
ATOM 783 C C . LYS A 1 93 ? -23.415 -8.812 23.031 1.00 88.19 93 LYS A C 1
ATOM 785 O O . LYS A 1 93 ? -22.730 -9.435 23.838 1.00 88.19 93 LYS A O 1
ATOM 790 N N . TYR A 1 94 ? -22.948 -7.769 22.344 1.00 86.44 94 TYR A N 1
ATOM 791 C CA . TYR A 1 94 ? -21.566 -7.284 22.459 1.00 86.44 94 TYR A CA 1
ATOM 792 C C . TYR A 1 94 ? -21.364 -6.243 23.576 1.00 86.44 94 TYR A C 1
ATOM 794 O O . TYR A 1 94 ? -20.238 -6.035 24.028 1.00 86.44 94 TYR A O 1
ATOM 802 N N . SER A 1 95 ? -22.439 -5.612 24.056 1.00 88.88 95 SER A N 1
ATOM 803 C CA . SER A 1 95 ? -22.402 -4.661 25.177 1.00 88.88 95 SER A CA 1
ATOM 804 C C . SER A 1 95 ? -22.467 -5.350 26.552 1.00 88.88 95 SER A C 1
ATOM 806 O O . SER A 1 95 ? -23.175 -6.341 26.735 1.00 88.88 95 SER A O 1
ATOM 808 N N . ARG A 1 96 ? -21.778 -4.803 27.560 1.00 85.69 96 ARG A N 1
ATOM 809 C CA . ARG A 1 96 ? -21.838 -5.257 28.963 1.00 85.69 96 ARG A CA 1
ATOM 810 C C . ARG A 1 96 ? -22.420 -4.168 29.872 1.00 85.69 96 ARG A C 1
ATOM 812 O O . ARG A 1 96 ? -22.111 -3.001 29.652 1.00 85.69 96 ARG A O 1
ATOM 819 N N . PRO A 1 97 ? -23.246 -4.503 30.881 1.00 85.75 97 PRO A N 1
ATOM 820 C CA . PRO A 1 97 ? -23.753 -3.517 31.832 1.00 85.75 97 PRO A CA 1
ATOM 821 C C . PRO A 1 97 ? -22.622 -2.935 32.694 1.00 85.75 97 PRO A C 1
ATOM 823 O O . PRO A 1 97 ? -21.703 -3.654 33.090 1.00 85.75 97 PRO A O 1
ATOM 826 N N . ILE A 1 98 ? -22.693 -1.635 32.979 1.00 81.81 98 ILE A N 1
ATOM 827 C CA . ILE A 1 98 ? -21.765 -0.921 33.859 1.00 81.81 98 ILE A CA 1
ATOM 828 C C . ILE A 1 98 ? -22.359 -0.864 35.267 1.00 81.81 98 ILE A C 1
ATOM 830 O O . ILE A 1 98 ? -23.382 -0.225 35.500 1.00 81.81 98 ILE A O 1
ATOM 834 N N . GLY A 1 99 ? -21.645 -1.447 36.230 1.00 78.06 99 GLY A N 1
ATOM 835 C CA . GLY A 1 99 ? -21.975 -1.325 37.650 1.00 78.06 99 GLY A CA 1
ATOM 836 C C . GLY A 1 99 ? -23.219 -2.116 38.064 1.00 78.06 99 GLY A C 1
ATOM 837 O O . GLY A 1 99 ? -23.451 -3.223 37.582 1.00 78.06 99 GLY A O 1
ATOM 838 N N . THR A 1 100 ? -23.982 -1.564 39.012 1.00 74.50 100 THR A N 1
ATOM 839 C CA . THR A 1 100 ? -25.194 -2.181 39.585 1.00 74.50 100 THR A CA 1
ATOM 840 C C . THR A 1 100 ? -26.453 -1.926 38.754 1.00 74.50 100 THR A C 1
ATOM 842 O O . THR A 1 100 ? -27.438 -2.651 38.894 1.00 74.50 100 THR A O 1
ATOM 845 N N . ASP A 1 101 ? -26.421 -0.922 37.876 1.00 75.81 101 ASP A N 1
ATOM 846 C CA . ASP A 1 101 ? -27.534 -0.543 37.013 1.00 75.81 101 ASP A CA 1
ATOM 847 C C . ASP A 1 101 ? -27.458 -1.295 35.673 1.00 75.81 101 ASP A C 1
ATOM 849 O O . ASP A 1 101 ? -26.478 -1.210 34.933 1.00 75.81 101 ASP A O 1
ATOM 853 N N . LYS A 1 102 ? -28.511 -2.052 35.344 1.00 75.31 102 LYS A N 1
ATOM 854 C CA . LYS A 1 102 ? -28.578 -2.877 34.123 1.00 75.31 102 LYS A CA 1
ATOM 855 C C . LYS A 1 102 ? -28.889 -2.064 32.860 1.00 75.31 102 LYS A C 1
ATOM 857 O O . LYS A 1 102 ? -28.787 -2.608 31.756 1.00 75.31 102 LYS A O 1
ATOM 862 N N . THR A 1 103 ? -29.296 -0.803 33.012 1.00 76.88 103 THR A N 1
ATOM 863 C CA . THR A 1 103 ? -29.678 0.076 31.896 1.00 76.88 103 THR A CA 1
ATOM 864 C C . THR A 1 103 ? -28.462 0.667 31.187 1.00 76.88 103 THR A C 1
ATOM 866 O O . THR A 1 103 ? -28.443 0.764 29.960 1.00 76.88 103 THR A O 1
ATOM 869 N N . LYS A 1 104 ? -27.404 0.994 31.935 1.00 81.38 104 LYS A N 1
ATOM 870 C CA . LYS A 1 104 ? -26.164 1.547 31.387 1.00 81.38 104 LYS A CA 1
ATOM 871 C C . LYS A 1 104 ? -25.283 0.417 30.882 1.00 81.38 104 LYS A C 1
ATOM 873 O O . LYS A 1 104 ? -24.853 -0.429 31.660 1.00 81.38 104 LYS A O 1
ATOM 878 N N . ARG A 1 105 ? -25.000 0.398 29.581 1.00 85.44 105 ARG A N 1
ATOM 879 C CA . ARG A 1 105 ? -24.159 -0.619 28.937 1.00 85.44 105 ARG A CA 1
ATOM 880 C C . ARG A 1 105 ? -23.001 0.029 28.191 1.00 85.44 105 ARG A C 1
ATOM 882 O O . ARG A 1 105 ? -23.136 1.135 27.682 1.00 85.44 105 ARG A O 1
ATOM 889 N N . SER A 1 106 ? -21.876 -0.667 28.113 1.00 86.19 106 SER A N 1
ATOM 890 C CA . SER A 1 106 ? -20.683 -0.222 27.400 1.00 86.19 106 SER A CA 1
ATOM 891 C C . SER A 1 106 ? -20.002 -1.357 26.652 1.00 86.19 106 SER A C 1
ATOM 893 O O . SER A 1 106 ? -20.210 -2.540 26.929 1.00 86.19 106 SER A O 1
ATOM 895 N N . PHE A 1 107 ? -19.166 -0.980 25.691 1.00 87.00 107 PHE A N 1
ATOM 896 C CA . PHE A 1 107 ? -18.261 -1.897 25.017 1.00 87.00 107 PHE A CA 1
ATOM 897 C C . PHE A 1 107 ? -16.935 -1.936 25.767 1.00 87.00 107 PHE A C 1
ATOM 899 O O . PHE A 1 107 ? -16.309 -0.904 26.007 1.00 87.00 107 PHE A O 1
ATOM 906 N N . VAL A 1 108 ? -16.508 -3.137 26.145 1.00 82.81 108 VAL A N 1
ATOM 907 C CA . VAL A 1 108 ? -15.214 -3.342 26.795 1.00 82.81 108 VAL A CA 1
ATOM 908 C C . VAL A 1 108 ? -14.185 -3.600 25.706 1.00 82.81 108 VAL A C 1
ATOM 910 O O . VAL A 1 108 ? -14.206 -4.651 25.069 1.00 82.81 108 VAL A O 1
ATOM 913 N N . VAL A 1 109 ? -13.285 -2.642 25.495 1.00 82.62 109 VAL A N 1
ATOM 914 C CA . VAL A 1 109 ? -12.191 -2.762 24.528 1.00 82.62 109 VAL A CA 1
ATOM 915 C C . VAL A 1 109 ? -10.881 -2.869 25.295 1.00 82.62 109 VAL A C 1
ATOM 917 O O . VAL A 1 109 ? -10.498 -1.955 26.022 1.00 82.62 109 VAL A O 1
ATOM 920 N N . ALA A 1 110 ? -10.183 -3.990 25.139 1.00 79.38 110 ALA A N 1
ATOM 921 C CA . ALA A 1 110 ? -8.818 -4.115 25.625 1.00 79.38 110 ALA A CA 1
ATOM 922 C C . ALA A 1 110 ? -7.884 -3.448 24.610 1.00 79.38 110 ALA A C 1
ATOM 924 O O . ALA A 1 110 ? -7.709 -3.943 23.495 1.00 79.38 110 ALA A O 1
ATOM 925 N N . ARG A 1 111 ? -7.283 -2.312 24.977 1.00 73.56 111 ARG A N 1
ATOM 926 C CA . ARG A 1 111 ? -6.227 -1.709 24.162 1.00 73.56 111 ARG A CA 1
ATOM 927 C C . ARG A 1 111 ? -4.977 -2.572 24.306 1.00 73.56 111 ARG A C 1
ATOM 929 O O . ARG A 1 111 ? -4.309 -2.532 25.333 1.00 73.56 111 ARG A O 1
ATOM 936 N N . LYS A 1 112 ? -4.663 -3.364 23.281 1.00 68.56 112 LYS A N 1
ATOM 937 C CA . LYS A 1 112 ? -3.338 -3.973 23.161 1.00 68.56 112 LYS A CA 1
ATOM 938 C C . LYS A 1 112 ? -2.376 -2.853 22.777 1.00 68.56 112 LYS A C 1
ATOM 940 O O . LYS A 1 112 ? -2.490 -2.294 21.689 1.00 68.56 112 LYS A O 1
ATOM 945 N N . ASN A 1 113 ? -1.474 -2.490 23.681 1.00 64.56 113 ASN A N 1
ATOM 946 C CA . ASN A 1 113 ? -0.383 -1.584 23.348 1.00 64.56 113 ASN A CA 1
ATOM 947 C C . ASN A 1 113 ? 0.497 -2.327 22.342 1.00 64.56 113 ASN A C 1
ATOM 949 O O . ASN A 1 113 ? 1.063 -3.370 22.668 1.00 64.56 113 ASN A O 1
ATOM 953 N N . THR A 1 114 ? 0.525 -1.861 21.095 1.00 57.00 114 THR A N 1
ATOM 954 C CA . THR A 1 114 ? 1.353 -2.461 20.054 1.00 57.00 114 THR A CA 1
ATOM 955 C C . THR A 1 114 ? 2.810 -2.234 20.432 1.00 57.00 114 THR A C 1
ATOM 957 O O . THR A 1 114 ? 3.367 -1.164 20.220 1.00 57.00 114 THR A O 1
ATOM 960 N N . SER A 1 115 ? 3.432 -3.249 21.015 1.00 55.44 115 SER A N 1
ATOM 961 C CA . SER A 1 115 ? 4.847 -3.268 21.372 1.00 55.44 115 SER A CA 1
ATOM 962 C C . SER A 1 115 ? 5.768 -3.247 20.142 1.00 55.44 115 SER A C 1
ATOM 964 O O . SER A 1 115 ? 6.980 -3.277 20.292 1.00 55.44 115 SER A O 1
ATOM 966 N N . GLU A 1 116 ? 5.255 -3.191 18.915 1.00 55.75 116 GLU A N 1
ATOM 967 C CA . GLU A 1 116 ? 6.079 -3.218 17.697 1.00 55.75 116 GLU A CA 1
ATOM 968 C C . GLU A 1 116 ? 6.853 -1.914 17.453 1.00 55.75 116 GLU A C 1
ATOM 970 O O . GLU A 1 116 ? 7.901 -1.958 16.823 1.00 55.75 116 GLU A O 1
ATOM 975 N N . THR A 1 117 ? 6.403 -0.774 17.992 1.00 54.84 117 THR A N 1
ATOM 976 C CA . THR A 1 117 ? 7.086 0.527 17.815 1.00 54.84 117 THR A CA 1
ATOM 977 C C . THR A 1 117 ? 8.014 0.887 18.976 1.00 54.84 117 THR A C 1
ATOM 979 O O . THR A 1 117 ? 8.785 1.833 18.874 1.00 54.84 117 THR A O 1
ATOM 982 N N . MET A 1 118 ? 7.948 0.150 20.085 1.00 55.62 118 MET A N 1
ATOM 983 C CA . MET A 1 118 ? 8.715 0.494 21.276 1.00 55.62 118 MET A CA 1
ATOM 984 C C . MET A 1 118 ? 10.123 -0.089 21.240 1.00 55.62 118 MET A C 1
ATOM 986 O O . MET A 1 118 ? 10.302 -1.281 20.961 1.00 55.62 118 MET A O 1
ATOM 990 N N . SER A 1 119 ? 11.107 0.737 21.597 1.00 66.25 119 SER A N 1
ATOM 991 C CA . SER A 1 119 ? 12.488 0.291 21.792 1.00 66.25 119 SER A CA 1
ATOM 992 C C . SER A 1 119 ? 12.543 -0.820 22.849 1.00 66.25 119 SER A C 1
ATOM 994 O O . SER A 1 119 ? 11.724 -0.855 23.772 1.00 66.25 119 SER A O 1
ATOM 996 N N . GLN A 1 120 ? 13.502 -1.748 22.737 1.00 69.69 120 GLN A N 1
ATOM 997 C CA . GLN A 1 120 ? 13.656 -2.852 23.699 1.00 69.69 120 GLN A CA 1
ATOM 998 C C . GLN A 1 120 ? 13.739 -2.340 25.148 1.00 69.69 120 GLN A C 1
ATOM 1000 O O . GLN A 1 120 ? 13.184 -2.960 26.053 1.00 69.69 120 GLN A O 1
ATOM 1005 N N . THR A 1 121 ? 14.339 -1.166 25.345 1.00 71.81 121 THR A N 1
ATOM 1006 C CA . THR A 1 121 ? 14.451 -0.484 26.638 1.00 71.81 121 THR A CA 1
ATOM 1007 C C . THR A 1 121 ? 13.099 -0.018 27.180 1.00 71.81 121 THR A C 1
ATOM 1009 O O . THR A 1 121 ? 12.798 -0.216 28.354 1.00 71.81 121 THR A O 1
ATOM 1012 N N . GLU A 1 122 ? 12.241 0.551 26.331 1.00 72.31 122 GLU A N 1
ATOM 1013 C CA . GLU A 1 122 ? 10.906 0.998 26.743 1.00 72.31 122 GLU A CA 1
ATOM 1014 C C . GLU A 1 122 ? 10.013 -0.197 27.105 1.00 72.31 122 GLU A C 1
ATOM 1016 O O . GLU A 1 122 ? 9.203 -0.109 28.027 1.00 72.31 122 GLU A O 1
ATOM 1021 N N . LYS A 1 123 ? 10.171 -1.339 26.415 1.00 75.75 123 LYS A N 1
ATOM 1022 C CA . LYS A 1 123 ? 9.440 -2.574 26.749 1.00 75.75 123 LYS A CA 1
ATOM 1023 C C . LYS A 1 123 ? 9.809 -3.076 28.137 1.00 75.75 123 LYS A C 1
ATOM 1025 O O . LYS A 1 123 ? 8.918 -3.380 28.922 1.00 75.75 123 LYS A O 1
ATOM 1030 N N . GLN A 1 124 ? 11.105 -3.117 28.443 1.00 79.06 124 GLN A N 1
ATOM 1031 C CA . GLN A 1 124 ? 11.590 -3.545 29.754 1.00 79.06 124 GLN A CA 1
ATOM 1032 C C . GLN A 1 124 ? 11.099 -2.617 30.873 1.00 79.06 124 GLN A C 1
ATOM 1034 O O . GLN A 1 124 ? 10.706 -3.107 31.931 1.00 79.06 124 GLN A O 1
ATOM 1039 N N . LEU A 1 125 ? 11.058 -1.302 30.625 1.00 82.56 125 LEU A N 1
ATOM 1040 C CA . LEU A 1 125 ? 10.542 -0.326 31.585 1.00 82.56 125 LEU A CA 1
ATOM 1041 C C . LEU A 1 125 ? 9.037 -0.503 31.835 1.00 82.56 125 LEU A C 1
ATOM 1043 O O . LEU A 1 125 ? 8.613 -0.531 32.987 1.00 82.56 125 LEU A O 1
ATOM 1047 N N . LEU A 1 126 ? 8.227 -0.671 30.782 1.00 81.25 126 LEU A N 1
ATOM 1048 C CA . LEU A 1 126 ? 6.792 -0.934 30.943 1.00 81.25 126 LEU A CA 1
ATOM 1049 C C . LEU A 1 126 ? 6.526 -2.262 31.652 1.00 81.25 126 LEU A C 1
ATOM 1051 O O . LEU A 1 126 ? 5.617 -2.341 32.472 1.00 81.25 126 LEU A O 1
ATOM 1055 N N . GLU A 1 127 ? 7.310 -3.301 31.364 1.00 81.81 127 GLU A N 1
ATOM 1056 C CA . GLU A 1 127 ? 7.193 -4.585 32.054 1.00 81.81 127 GLU A CA 1
ATOM 1057 C C . GLU A 1 127 ? 7.563 -4.475 33.535 1.00 81.81 127 GLU A C 1
ATOM 1059 O O . GLU A 1 127 ? 6.883 -5.072 34.368 1.00 81.81 127 GLU A O 1
ATOM 1064 N N . GLN A 1 128 ? 8.607 -3.712 33.881 1.00 84.19 128 GLN A N 1
ATOM 1065 C CA . GLN A 1 128 ? 8.928 -3.398 35.277 1.00 84.19 128 GLN A CA 1
ATOM 1066 C C . GLN A 1 128 ? 7.777 -2.641 35.941 1.00 84.19 128 GLN A C 1
ATOM 1068 O O . GLN A 1 128 ? 7.262 -3.100 36.955 1.00 84.19 128 GLN A O 1
ATOM 1073 N N . GLN A 1 129 ? 7.291 -1.569 35.314 1.00 83.94 129 GLN A N 1
ATOM 1074 C CA . GLN A 1 129 ? 6.185 -0.771 35.840 1.00 83.94 129 GLN A CA 1
ATOM 1075 C C . GLN A 1 129 ? 4.9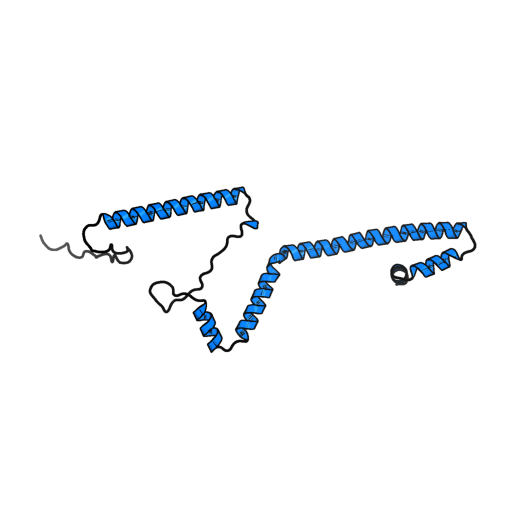07 -1.604 36.029 1.00 83.94 129 GLN A C 1
ATOM 1077 O O . GLN A 1 129 ? 4.187 -1.438 37.012 1.00 83.94 129 GLN A O 1
ATOM 1082 N N . GLU A 1 130 ? 4.614 -2.530 35.113 1.00 84.31 130 GLU A N 1
ATOM 1083 C CA . GLU A 1 130 ? 3.461 -3.418 35.234 1.00 84.31 130 GLU A CA 1
ATOM 1084 C C . GLU A 1 130 ? 3.647 -4.458 36.350 1.00 84.31 130 GLU A C 1
ATOM 1086 O O . GLU A 1 130 ? 2.681 -4.781 37.050 1.00 84.31 130 GLU A O 1
ATOM 1091 N N . ARG A 1 131 ? 4.868 -4.976 36.552 1.00 84.56 131 ARG A N 1
ATOM 1092 C CA . ARG A 1 131 ? 5.188 -5.869 37.678 1.00 84.56 131 ARG A CA 1
ATOM 1093 C C . ARG A 1 131 ? 5.022 -5.149 39.013 1.00 84.56 131 ARG A C 1
ATOM 1095 O O . ARG A 1 131 ? 4.284 -5.655 39.859 1.00 84.56 131 ARG A O 1
ATOM 1102 N N . ASP A 1 132 ? 5.578 -3.952 39.144 1.00 88.50 132 ASP A N 1
ATOM 1103 C CA . ASP A 1 132 ? 5.493 -3.145 40.363 1.00 88.50 132 ASP A CA 1
ATOM 1104 C C . ASP A 1 132 ? 4.032 -2.803 40.689 1.00 88.50 132 ASP A C 1
ATOM 1106 O O . ASP A 1 132 ? 3.565 -3.026 41.807 1.00 88.50 132 ASP A O 1
ATOM 1110 N N . LEU A 1 133 ? 3.247 -2.389 39.686 1.00 86.25 133 LEU A N 1
ATOM 1111 C CA . LEU A 1 133 ? 1.819 -2.109 39.856 1.00 86.25 133 LEU A CA 1
ATOM 1112 C C . LEU A 1 133 ? 1.025 -3.363 40.271 1.00 86.25 133 LEU A C 1
ATOM 1114 O O . LEU A 1 133 ? 0.069 -3.283 41.048 1.00 86.25 133 LEU A O 1
ATOM 1118 N N . ARG A 1 134 ? 1.373 -4.545 39.744 1.00 85.06 134 ARG A N 1
ATOM 1119 C CA . ARG A 1 134 ? 0.733 -5.815 40.135 1.00 85.06 134 ARG A CA 1
ATOM 1120 C C . ARG A 1 134 ? 1.073 -6.185 41.574 1.00 85.06 134 ARG A C 1
ATOM 1122 O O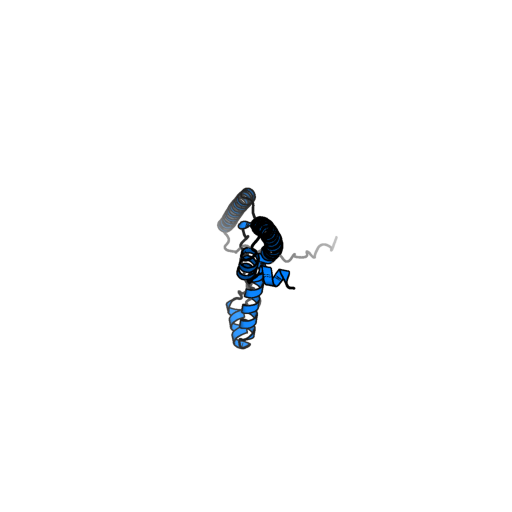 . ARG A 1 134 ? 0.190 -6.668 42.288 1.00 85.06 134 ARG A O 1
ATOM 1129 N N . GLU A 1 135 ? 2.314 -5.980 41.996 1.00 88.56 135 GLU A N 1
ATOM 1130 C CA . GLU A 1 135 ? 2.746 -6.222 43.371 1.00 88.56 135 GLU A CA 1
ATOM 1131 C C . GLU A 1 135 ? 2.076 -5.256 44.342 1.00 88.56 135 GLU A C 1
ATOM 1133 O O . GLU A 1 135 ? 1.515 -5.701 45.346 1.00 88.56 135 GLU A O 1
ATOM 1138 N N . GLU A 1 136 ? 1.999 -3.973 43.993 1.00 87.75 136 GLU A N 1
ATOM 1139 C CA . GLU A 1 136 ? 1.303 -2.960 44.782 1.00 87.75 136 GLU A CA 1
ATOM 1140 C C . GLU A 1 136 ? -0.190 -3.293 44.923 1.00 87.75 136 GLU A C 1
ATOM 1142 O O . GLU A 1 136 ? -0.725 -3.315 46.034 1.00 87.75 136 GLU A O 1
ATOM 1147 N N . LYS A 1 137 ? -0.869 -3.676 43.830 1.00 85.31 137 LYS A N 1
ATOM 1148 C CA . LYS A 1 137 ? -2.274 -4.123 43.881 1.00 85.31 137 LYS A CA 1
ATOM 1149 C C . LYS A 1 137 ? -2.463 -5.359 44.758 1.00 85.31 137 LYS A C 1
ATOM 1151 O O . LYS A 1 137 ? -3.440 -5.431 45.504 1.00 85.31 137 LYS A O 1
ATOM 1156 N N . ARG A 1 138 ? -1.545 -6.330 44.700 1.00 83.88 138 ARG A N 1
ATOM 1157 C CA . ARG A 1 138 ? -1.578 -7.527 45.560 1.00 83.88 138 ARG A CA 1
ATOM 1158 C C . ARG A 1 138 ? -1.345 -7.170 47.026 1.00 83.88 138 ARG A C 1
ATOM 1160 O O . ARG A 1 138 ? -2.039 -7.706 47.888 1.00 83.88 138 ARG A O 1
ATOM 1167 N N . ALA A 1 139 ? -0.413 -6.266 47.314 1.00 86.19 139 ALA A N 1
ATOM 1168 C CA . ALA A 1 139 ? -0.141 -5.787 48.664 1.00 86.19 139 ALA A CA 1
ATOM 1169 C C . ALA A 1 139 ? -1.334 -5.007 49.231 1.00 86.19 139 ALA A C 1
ATOM 1171 O O . ALA A 1 139 ? -1.742 -5.257 50.364 1.00 86.19 139 ALA A O 1
ATOM 1172 N N . LEU A 1 140 ? -1.955 -4.137 48.430 1.00 84.69 140 LEU A N 1
ATOM 1173 C CA . LEU A 1 140 ? -3.176 -3.420 48.792 1.00 84.69 140 LEU A CA 1
ATOM 1174 C C . LEU A 1 140 ? -4.335 -4.380 49.064 1.00 84.69 140 LEU A C 1
ATOM 1176 O O . LEU A 1 140 ? -5.000 -4.239 50.084 1.00 84.69 140 LEU A O 1
ATOM 1180 N N . LEU A 1 141 ? -4.555 -5.387 48.215 1.00 82.69 141 LEU A N 1
ATOM 1181 C CA . LEU A 1 141 ? -5.584 -6.407 48.444 1.00 82.69 141 LEU A CA 1
ATOM 1182 C C . LEU A 1 141 ? -5.337 -7.196 49.733 1.00 82.69 141 LEU A C 1
ATOM 1184 O O . LEU A 1 141 ? -6.272 -7.412 50.498 1.00 82.69 141 LEU A O 1
ATOM 1188 N N . LYS A 1 142 ? -4.087 -7.588 50.006 1.00 84.06 142 LYS A N 1
ATOM 1189 C CA . LYS A 1 142 ? -3.716 -8.270 51.255 1.00 84.06 142 LYS A CA 1
ATOM 1190 C C . LYS A 1 142 ? -3.919 -7.381 52.481 1.00 84.06 142 LYS A C 1
ATOM 1192 O O . LYS A 1 142 ? -4.418 -7.874 53.486 1.00 84.06 142 LYS A O 1
ATOM 1197 N N . ARG A 1 143 ? -3.570 -6.091 52.400 1.00 80.88 143 ARG A N 1
ATOM 1198 C CA . ARG A 1 143 ? -3.834 -5.108 53.465 1.00 80.88 143 ARG A CA 1
ATOM 1199 C C . ARG A 1 143 ? -5.330 -4.973 53.712 1.00 80.88 143 ARG A C 1
ATOM 1201 O O . ARG A 1 143 ? -5.763 -5.238 54.821 1.00 80.88 143 ARG A O 1
ATOM 1208 N N . ARG A 1 144 ? -6.122 -4.732 52.660 1.00 74.94 144 ARG A N 1
ATOM 1209 C CA . ARG A 1 144 ? -7.589 -4.683 52.748 1.00 74.94 144 ARG A CA 1
ATOM 1210 C C . ARG A 1 144 ? -8.150 -5.952 53.387 1.00 74.94 144 ARG A C 1
ATOM 1212 O O . ARG A 1 144 ? -8.947 -5.848 54.306 1.00 74.94 144 ARG A O 1
ATOM 1219 N N . LEU A 1 145 ? -7.726 -7.137 52.943 1.00 75.38 145 LEU A N 1
ATOM 1220 C CA . LEU A 1 145 ? -8.195 -8.413 53.493 1.00 75.38 145 LEU A CA 1
ATOM 1221 C C . LEU A 1 145 ? -7.799 -8.597 54.967 1.00 75.38 145 LEU A C 1
ATOM 1223 O O . LEU A 1 145 ? -8.594 -9.110 55.747 1.00 75.38 145 LEU A O 1
ATOM 1227 N N . LYS A 1 146 ? -6.596 -8.162 55.359 1.00 76.31 146 LYS A N 1
ATOM 1228 C CA . LYS A 1 146 ? -6.152 -8.168 56.758 1.00 76.31 146 LYS A CA 1
ATOM 1229 C C . LYS A 1 146 ? -6.980 -7.203 57.609 1.00 76.31 146 LYS A C 1
ATOM 1231 O O . LYS A 1 146 ? -7.381 -7.583 58.703 1.00 76.31 146 LYS A O 1
ATOM 1236 N N . ASP A 1 147 ? -7.289 -6.017 57.092 1.00 67.19 147 ASP A N 1
ATOM 1237 C CA . ASP A 1 147 ? -8.162 -5.042 57.756 1.00 67.19 147 ASP A CA 1
ATOM 1238 C C . ASP A 1 147 ? -9.578 -5.620 57.944 1.00 67.19 147 ASP A C 1
ATOM 1240 O O . ASP A 1 147 ? -10.144 -5.522 59.030 1.00 67.19 147 ASP A O 1
ATOM 1244 N N . PHE A 1 148 ? -10.107 -6.323 56.930 1.00 60.06 148 PHE A N 1
ATOM 1245 C CA . PHE A 1 148 ? -11.360 -7.089 57.022 1.00 60.06 148 PHE A CA 1
ATOM 1246 C C . PHE A 1 148 ? -11.305 -8.206 58.076 1.00 60.06 148 PHE A C 1
ATOM 1248 O O . PHE A 1 148 ? -12.304 -8.454 58.740 1.00 60.06 148 PHE A O 1
ATOM 1255 N N . ALA A 1 149 ? -10.168 -8.890 58.228 1.00 64.06 149 ALA A N 1
ATOM 1256 C CA . ALA A 1 149 ? -10.003 -9.976 59.197 1.00 64.06 149 ALA A CA 1
ATOM 1257 C C . ALA A 1 149 ? -9.809 -9.480 60.642 1.00 64.06 149 ALA A C 1
ATOM 1259 O O . ALA A 1 149 ? -10.046 -10.237 61.578 1.00 64.06 149 ALA A O 1
ATOM 1260 N N . HIS A 1 150 ? -9.364 -8.232 60.834 1.00 59.56 150 HIS A N 1
ATOM 1261 C CA . HIS A 1 150 ? -9.097 -7.656 62.155 1.00 59.56 150 HIS A CA 1
ATOM 1262 C C . HIS A 1 150 ? -10.268 -6.840 62.726 1.00 59.56 150 HIS A C 1
ATOM 1264 O O . HIS A 1 150 ? -10.182 -6.387 63.862 1.00 59.56 150 HIS A O 1
ATOM 1270 N N . THR A 1 151 ? -11.363 -6.661 61.975 1.00 56.00 151 THR A N 1
ATOM 1271 C CA . THR A 1 151 ? -12.605 -6.072 62.506 1.00 56.00 151 THR A CA 1
ATOM 1272 C C . THR A 1 151 ? -13.490 -7.208 63.053 1.00 56.00 151 THR A C 1
ATOM 1274 O O . THR A 1 151 ? -14.008 -7.983 62.251 1.00 56.00 151 THR A O 1
ATOM 1277 N N . PRO A 1 152 ? -13.662 -7.368 64.382 1.00 52.09 15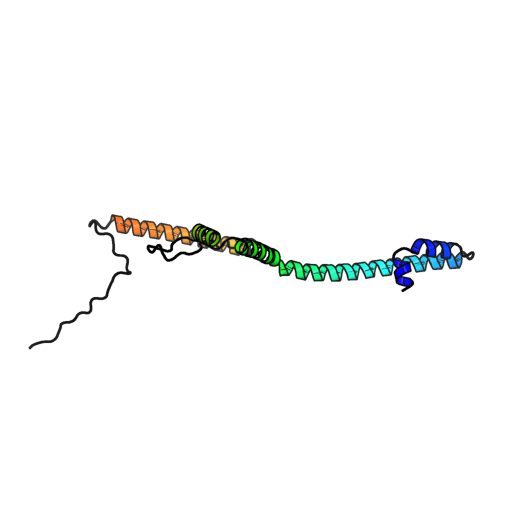2 PRO A N 1
ATOM 1278 C CA . PRO A 1 152 ? -14.408 -8.491 64.957 1.00 52.09 152 PRO A CA 1
ATOM 1279 C C . PRO A 1 152 ? -15.930 -8.278 64.964 1.00 52.09 152 PRO A C 1
ATOM 1281 O O . PRO A 1 152 ? -16.677 -9.214 65.234 1.00 52.09 152 PRO A O 1
ATOM 1284 N N . ASP A 1 153 ? -16.407 -7.081 64.623 1.00 50.69 153 ASP A N 1
ATOM 1285 C CA . ASP A 1 153 ? -17.833 -6.804 64.503 1.00 50.69 153 ASP A CA 1
ATOM 1286 C C . ASP A 1 153 ? -18.286 -7.031 63.063 1.00 50.69 153 ASP A C 1
ATOM 1288 O O . ASP A 1 153 ? -17.814 -6.369 62.141 1.00 50.69 153 ASP A O 1
ATOM 1292 N N . GLY A 1 154 ? -19.235 -7.951 62.868 1.00 54.41 154 GLY A N 1
ATOM 1293 C CA . GLY A 1 154 ? -19.793 -8.386 61.580 1.00 54.41 154 GLY A CA 1
ATOM 1294 C C . GLY A 1 154 ? -20.535 -7.320 60.753 1.00 54.41 154 GLY A C 1
ATOM 1295 O O . GLY A 1 154 ? -21.472 -7.644 60.022 1.00 54.41 154 GLY A O 1
ATOM 1296 N N . ARG A 1 155 ? -20.147 -6.044 60.834 1.00 55.09 155 ARG A N 1
ATOM 1297 C CA . ARG A 1 155 ? -20.613 -4.966 59.961 1.00 55.09 155 ARG A CA 1
ATOM 1298 C C . ARG A 1 155 ? -19.580 -4.712 58.869 1.00 55.09 155 ARG A C 1
ATOM 1300 O O . ARG A 1 155 ? -18.442 -4.340 59.130 1.00 55.09 155 ARG A O 1
ATOM 1307 N N . ARG A 1 156 ? -19.999 -4.899 57.613 1.00 49.12 156 ARG A N 1
ATOM 1308 C CA . ARG A 1 156 ? -19.174 -4.597 56.435 1.00 49.12 156 ARG A CA 1
ATOM 1309 C C . ARG A 1 156 ? -18.760 -3.114 56.471 1.00 49.12 156 ARG A C 1
ATOM 1311 O O . ARG A 1 156 ? -19.637 -2.275 56.684 1.00 49.12 156 ARG A O 1
ATOM 1318 N N . PRO A 1 157 ? -17.485 -2.766 56.225 1.00 48.25 157 PRO A N 1
ATOM 1319 C CA . PRO A 1 157 ? -17.055 -1.379 56.160 1.00 48.25 157 PRO A CA 1
ATOM 1320 C C . PRO A 1 157 ? -17.793 -0.661 55.027 1.00 48.25 157 PRO A C 1
ATOM 1322 O O . PRO A 1 157 ? -17.859 -1.128 53.886 1.00 48.25 157 PRO A O 1
ATOM 1325 N N . MET A 1 158 ? -18.385 0.475 55.379 1.00 44.75 158 MET A N 1
ATOM 1326 C CA . MET A 1 158 ? -19.147 1.334 54.486 1.00 44.75 158 MET A CA 1
ATOM 1327 C C . MET A 1 158 ? -18.191 1.950 53.462 1.00 44.75 158 MET A C 1
ATOM 1329 O O . MET A 1 158 ? -17.186 2.565 53.816 1.00 44.75 158 MET A O 1
ATOM 1333 N N . THR A 1 159 ? -18.477 1.756 52.174 1.00 51.31 159 THR A N 1
ATOM 1334 C CA . THR A 1 159 ? -17.705 2.390 51.099 1.00 51.31 159 THR A CA 1
ATOM 1335 C C . THR A 1 159 ? -17.827 3.909 51.248 1.00 51.31 159 THR A C 1
ATOM 1337 O O . THR A 1 159 ? -18.937 4.397 51.468 1.00 51.31 159 THR A O 1
ATOM 1340 N N . SER A 1 160 ? -16.730 4.656 51.101 1.00 46.56 160 SER A N 1
ATOM 1341 C CA . SER A 1 160 ? -16.652 6.102 51.390 1.00 46.56 160 SER A CA 1
ATOM 1342 C C . SER A 1 160 ? -17.591 6.998 50.568 1.00 46.56 160 SER A C 1
ATOM 1344 O O . SER A 1 160 ? -17.651 8.196 50.806 1.00 46.56 160 SER A O 1
ATOM 1346 N N . TYR A 1 161 ? -18.347 6.444 49.620 1.00 47.66 161 TYR A N 1
ATOM 1347 C CA . TYR A 1 161 ? -19.370 7.164 48.861 1.00 47.66 161 TYR A CA 1
ATOM 1348 C C . TYR A 1 161 ? -20.634 7.500 49.668 1.00 47.66 161 TYR A C 1
ATOM 1350 O O . TYR A 1 161 ? -21.480 8.232 49.167 1.00 47.66 161 TYR A O 1
ATOM 1358 N N . LEU A 1 162 ? -20.786 6.976 50.891 1.00 41.75 162 LEU A N 1
ATOM 1359 C CA . LEU A 1 162 ? -21.989 7.163 51.710 1.00 41.75 162 LEU A CA 1
ATOM 1360 C C . LEU A 1 162 ? -21.807 8.045 52.963 1.00 41.75 162 LEU A C 1
ATOM 1362 O O . LEU A 1 162 ? -22.718 8.108 53.787 1.00 41.75 162 LEU A O 1
ATOM 1366 N N . SER A 1 163 ? -20.690 8.762 53.133 1.00 43.31 163 SER A N 1
ATOM 1367 C CA . SER A 1 163 ? -20.591 9.739 54.229 1.00 43.31 163 SER A CA 1
ATOM 1368 C C . SER A 1 163 ? -21.305 11.043 53.853 1.00 43.31 163 SER A C 1
ATOM 1370 O O . SER A 1 163 ? -20.704 11.946 53.271 1.00 43.31 163 SER A O 1
ATOM 1372 N N . THR A 1 164 ? -22.591 11.167 54.175 1.00 43.97 164 THR A N 1
ATOM 1373 C CA . THR A 1 164 ? -23.239 12.487 54.222 1.00 43.97 164 THR A CA 1
ATOM 1374 C C . THR A 1 164 ? -22.696 13.265 55.426 1.00 43.97 164 THR A C 1
ATOM 1376 O O . THR A 1 164 ? -22.729 12.729 56.537 1.00 43.97 164 THR A O 1
ATOM 1379 N N . PRO A 1 165 ? -22.202 14.506 55.260 1.00 40.88 165 PRO A N 1
ATOM 1380 C CA . PRO A 1 165 ? -21.699 15.288 56.381 1.00 40.88 165 PRO A CA 1
ATOM 1381 C C . PRO A 1 165 ? -22.873 15.758 57.247 1.00 40.88 165 PRO A C 1
ATOM 1383 O O . PRO A 1 165 ? -23.756 16.473 56.773 1.00 40.88 165 PRO A O 1
ATOM 1386 N N . SER A 1 166 ? -22.892 15.346 58.517 1.00 41.06 166 SER A N 1
ATOM 1387 C CA . SER A 1 166 ? -23.874 15.823 59.493 1.00 41.06 166 SER A CA 1
ATOM 1388 C C . SER A 1 166 ? -23.535 17.259 59.889 1.00 41.06 166 SER A C 1
ATOM 1390 O O . SER A 1 166 ? -22.478 17.533 60.457 1.00 41.06 166 SER A O 1
ATOM 1392 N N . ARG A 1 167 ? -24.425 18.188 59.540 1.00 38.69 167 ARG A N 1
ATOM 1393 C CA . ARG A 1 167 ? -24.335 19.615 59.857 1.00 38.69 167 ARG A CA 1
ATOM 1394 C C . ARG A 1 167 ? -24.731 19.795 61.329 1.00 38.69 167 ARG A C 1
ATOM 1396 O O . ARG A 1 167 ? -25.897 19.622 61.666 1.00 38.69 167 ARG A O 1
ATOM 1403 N N . ASN A 1 168 ? -23.768 20.106 62.198 1.00 37.81 168 ASN A N 1
ATOM 1404 C CA . ASN A 1 168 ? -24.030 20.403 63.610 1.00 37.81 168 ASN A CA 1
ATOM 1405 C C . ASN A 1 168 ? -24.806 21.725 63.721 1.00 37.81 168 ASN A C 1
ATOM 1407 O O . ASN A 1 168 ? -24.254 22.796 63.479 1.00 37.81 168 ASN A O 1
ATOM 1411 N N . ILE A 1 169 ? -26.086 21.637 64.076 1.00 47.81 169 ILE A N 1
ATOM 1412 C CA . ILE A 1 169 ? -26.879 22.746 64.607 1.00 47.81 169 ILE A CA 1
ATOM 1413 C C . ILE A 1 169 ? -27.020 22.450 66.096 1.00 47.81 169 ILE A C 1
ATOM 1415 O O . ILE A 1 169 ? -27.667 21.464 66.437 1.00 47.81 169 ILE A O 1
ATOM 1419 N N . ASN A 1 170 ? -26.354 23.239 66.943 1.00 35.94 170 ASN A N 1
ATOM 1420 C CA . ASN A 1 170 ? -26.836 23.721 68.246 1.00 35.94 170 ASN A CA 1
ATOM 1421 C C . ASN A 1 170 ? -25.664 24.192 69.109 1.00 35.94 170 ASN A C 1
ATOM 1423 O O . ASN A 1 170 ? -24.815 23.402 69.513 1.00 35.94 170 ASN A O 1
ATOM 1427 N N . GLY A 1 171 ? -25.671 25.484 69.424 1.00 39.72 171 GLY A N 1
ATOM 1428 C CA . GLY A 1 171 ? -24.764 26.078 70.391 1.00 39.72 171 GLY A CA 1
ATOM 1429 C C . GLY A 1 171 ? -24.932 27.586 70.470 1.00 39.72 171 GLY A C 1
ATOM 1430 O O . GLY A 1 171 ? -23.990 28.286 70.148 1.00 39.72 171 GLY A O 1
ATOM 1431 N N . GLU A 1 172 ? -26.122 28.067 70.846 1.00 40.53 172 GLU A N 1
ATOM 1432 C CA . GLU A 1 172 ? -26.268 29.353 71.547 1.00 40.53 172 GLU A CA 1
ATOM 1433 C C . GLU A 1 172 ? -27.691 29.493 72.102 1.00 40.53 172 GLU A C 1
ATOM 1435 O O . GLU A 1 172 ? -28.636 29.813 71.381 1.00 40.53 172 GLU A O 1
ATOM 1440 N N . LYS A 1 173 ? -27.844 29.210 73.400 1.00 38.38 173 LYS A N 1
ATOM 1441 C CA . LYS A 1 173 ? -28.760 29.933 74.285 1.00 38.38 173 LYS A CA 1
ATOM 1442 C C . LYS A 1 173 ? -28.349 29.728 75.746 1.00 38.38 173 LYS A C 1
ATOM 1444 O O . LYS A 1 173 ? -28.407 28.607 76.244 1.00 38.38 173 LYS A O 1
ATOM 1449 N N . ASN A 1 174 ? -28.066 30.870 76.373 1.00 37.44 174 ASN A N 1
ATOM 1450 C CA . ASN A 1 174 ? -28.198 31.209 77.791 1.00 37.44 174 ASN A CA 1
ATOM 1451 C C . ASN A 1 174 ? -27.016 30.865 78.710 1.00 37.44 174 ASN A C 1
ATOM 1453 O O . ASN A 1 174 ? -26.934 29.752 79.220 1.00 37.44 174 ASN A O 1
ATOM 1457 N N . GLU A 1 175 ? -26.193 31.876 79.002 1.00 34.25 175 GLU A N 1
ATOM 1458 C CA . GLU A 1 175 ? -26.249 32.599 80.287 1.00 34.25 175 GLU A CA 1
ATOM 1459 C C . GLU A 1 175 ? -25.903 34.080 80.067 1.00 34.25 175 GLU A C 1
ATOM 1461 O O . GLU A 1 175 ? -25.049 34.351 79.191 1.00 34.25 175 GLU A O 1
#

Radius of gyration: 39.59 Å; chains: 1; bounding box: 66×43×129 Å

Foldseek 3Di:
DVVVVCLPPCVVVVLVVLCPDPDPVSSVVVVVVVVVVNVVVVVVVVVVVCVVVVVVVVVVVVVVCVVVVVVVVVVVVVLVPDDPVVNVVVVVVQWDADDPDNVHTDHDDDDDPPCPPDDPVVVVVVVVVVVVVVVVVVVVVVVVVVVVVPPPDPDDDDDPVPDDDDDDDDDDDDD

Organism: Brugia pahangi (NCBI:txid6280)

Secondary structure (DSSP, 8-state):
-HHHHHTTT-HHHHHHHHHS-S-HHHHHHHHHHHHHHHHHHHHHHHHHHHHHHHHHHHHHHHTTTHHHHHHHHHHHHHHHHS-HHHHHHHHHHH-EE-TT-SS-EE--------TTSS-HHHHHHHHHHHHHHHHHHHHHHHHHHHHHHH--S-PPPPPGGG-------------

InterPro domains:
  IPR024862 Transient receptor potential cation channel subfamily V [PTHR10582] (1-151)